Protein AF-A0A9E3FBV7-F1 (afdb_monomer)

Solvent-accessible surface area (backbone atoms only — not comparable to full-atom values): 10140 Å² total; per-residue (Å²): 137,85,76,91,60,60,73,61,53,54,54,53,52,50,52,56,49,49,50,50,53,50,51,52,50,50,50,54,46,48,53,50,48,57,70,64,45,67,97,54,61,66,66,61,56,52,63,65,32,52,78,52,102,59,64,91,73,49,65,62,57,55,48,52,51,50,50,51,51,51,55,44,62,76,70,43,58,81,71,62,53,73,46,47,27,58,53,52,48,62,46,52,79,72,47,55,72,66,29,40,54,47,47,52,55,49,37,55,50,34,54,73,45,101,38,74,68,50,22,50,38,24,40,46,30,34,27,76,69,61,43,67,83,44,50,68,58,51,48,64,71,63,49,79,63,94,62,75,70,87,48,73,65,49,50,51,52,52,51,53,48,50,50,22,44,48,60,54,69,51,75,74,91,81,126

Structure (mmCIF, N/CA/C/O backbone):
data_AF-A0A9E3FBV7-F1
#
_entry.id   AF-A0A9E3FBV7-F1
#
loop_
_atom_site.group_PDB
_atom_site.id
_atom_site.type_symbol
_atom_site.label_atom_id
_atom_site.label_alt_id
_atom_site.label_comp_id
_atom_site.label_asym_id
_atom_site.label_entity_id
_atom_site.label_seq_id
_atom_site.pdbx_PDB_ins_code
_atom_site.Cartn_x
_atom_site.Cartn_y
_atom_site.Cartn_z
_atom_site.occupancy
_atom_site.B_iso_or_equiv
_atom_site.auth_seq_id
_atom_site.auth_comp_id
_atom_site.auth_asym_id
_atom_site.auth_atom_id
_atom_site.pdbx_PDB_model_num
ATOM 1 N N . MET A 1 1 ? 8.426 35.329 -63.225 1.00 45.03 1 MET A N 1
ATOM 2 C CA . MET A 1 1 ? 8.769 33.925 -62.915 1.00 45.03 1 MET A CA 1
ATOM 3 C C . MET A 1 1 ? 8.038 33.539 -61.640 1.00 45.03 1 MET A C 1
ATOM 5 O O . MET A 1 1 ? 8.520 33.838 -60.558 1.00 45.03 1 MET A O 1
ATOM 9 N N . ASN A 1 2 ? 6.841 32.965 -61.770 1.00 47.66 2 ASN A N 1
ATOM 10 C CA . ASN A 1 2 ? 6.092 32.434 -60.630 1.00 47.66 2 ASN A CA 1
ATOM 11 C C . ASN A 1 2 ? 6.581 31.006 -60.379 1.00 47.66 2 ASN A C 1
ATOM 13 O O . ASN A 1 2 ? 6.651 30.223 -61.322 1.00 47.66 2 ASN A O 1
ATOM 17 N N . LEU A 1 3 ? 6.961 30.695 -59.139 1.00 47.75 3 LEU A N 1
ATOM 18 C CA . LEU A 1 3 ? 7.427 29.377 -58.704 1.00 47.75 3 LEU A CA 1
ATOM 19 C C . LEU A 1 3 ? 6.249 28.606 -58.073 1.00 47.75 3 LEU A C 1
ATOM 21 O O . LEU A 1 3 ? 6.007 28.759 -56.878 1.00 47.75 3 LEU A O 1
ATOM 25 N N . PRO A 1 4 ? 5.518 27.754 -58.821 1.00 52.44 4 PRO A N 1
ATOM 26 C CA . PRO A 1 4 ? 4.349 27.011 -58.324 1.00 52.44 4 PRO A CA 1
ATOM 27 C C . PRO A 1 4 ? 4.693 25.814 -57.407 1.00 52.44 4 PRO A C 1
ATOM 29 O O . PRO A 1 4 ? 3.868 24.926 -57.200 1.00 52.44 4 PRO A O 1
ATOM 32 N N . GLY A 1 5 ? 5.917 25.744 -56.873 1.00 51.97 5 GLY A N 1
ATOM 33 C CA . GLY A 1 5 ? 6.405 24.594 -56.101 1.00 51.97 5 GLY A CA 1
ATOM 34 C C . GLY A 1 5 ? 6.315 24.740 -54.579 1.00 51.97 5 GLY A C 1
ATOM 35 O O . GLY A 1 5 ? 6.252 23.729 -53.881 1.00 51.97 5 GLY A O 1
ATOM 36 N N . LEU A 1 6 ? 6.296 25.969 -54.049 1.00 50.22 6 LEU A N 1
ATOM 37 C CA . LEU A 1 6 ? 6.450 26.193 -52.605 1.00 50.22 6 LEU A CA 1
ATOM 38 C C . LEU A 1 6 ? 5.169 25.898 -51.802 1.00 50.22 6 LEU A C 1
ATOM 40 O O . LEU A 1 6 ? 5.246 25.399 -50.681 1.00 50.22 6 LEU A O 1
ATOM 44 N N . GLU A 1 7 ? 3.990 26.123 -52.388 1.00 51.41 7 GLU A N 1
ATOM 45 C CA . GLU A 1 7 ? 2.705 25.906 -51.702 1.00 51.41 7 GLU A CA 1
ATOM 46 C C . GLU A 1 7 ? 2.391 24.417 -51.482 1.00 51.41 7 GLU A C 1
ATOM 48 O O . GLU A 1 7 ? 1.787 24.039 -50.478 1.00 51.41 7 GLU A O 1
ATOM 53 N N . ARG A 1 8 ? 2.874 23.534 -52.369 1.00 52.59 8 ARG A N 1
ATOM 54 C CA . ARG A 1 8 ? 2.697 22.078 -52.227 1.00 52.59 8 ARG A CA 1
ATOM 55 C C . ARG A 1 8 ? 3.624 21.467 -51.173 1.00 52.59 8 ARG A C 1
ATOM 57 O O . ARG A 1 8 ? 3.236 20.508 -50.508 1.00 52.59 8 ARG A O 1
ATOM 64 N N . ALA A 1 9 ? 4.815 22.035 -50.980 1.00 53.41 9 ALA A N 1
ATOM 65 C CA . ALA A 1 9 ? 5.761 21.579 -49.962 1.00 53.41 9 ALA A CA 1
ATOM 66 C C . ALA A 1 9 ? 5.284 21.907 -48.532 1.00 53.41 9 ALA A C 1
ATOM 68 O O . ALA A 1 9 ? 5.428 21.080 -47.630 1.00 53.41 9 ALA A O 1
ATOM 69 N N . GLY A 1 10 ? 4.645 23.068 -48.334 1.00 51.09 10 GLY A N 1
ATOM 70 C CA . GLY A 1 10 ? 4.071 23.462 -47.040 1.00 51.09 10 GLY A CA 1
ATOM 71 C C . GLY A 1 10 ? 2.916 22.561 -46.584 1.00 51.09 10 GLY A C 1
ATOM 72 O O . GLY A 1 10 ? 2.861 22.166 -45.419 1.00 51.09 10 GLY A O 1
ATOM 73 N N . GLY A 1 11 ? 2.037 22.160 -47.511 1.00 55.69 11 GLY A N 1
ATOM 74 C CA . GLY A 1 11 ? 0.930 21.241 -47.217 1.00 55.69 11 GLY A CA 1
ATOM 75 C C . GLY A 1 11 ? 1.398 19.844 -46.793 1.00 55.69 11 GLY A C 1
ATOM 76 O O . GLY A 1 11 ? 0.879 19.281 -45.831 1.00 55.69 11 GLY A O 1
ATOM 77 N N . LEU A 1 12 ? 2.430 19.306 -47.451 1.00 58.50 12 LEU A N 1
ATOM 78 C CA . LEU A 1 12 ? 3.021 18.007 -47.104 1.00 58.50 12 LEU A CA 1
ATOM 79 C C . LEU A 1 12 ? 3.676 18.012 -45.714 1.00 58.50 12 LEU A C 1
ATOM 81 O O . LEU A 1 12 ? 3.515 17.055 -44.956 1.00 58.50 12 LEU A O 1
ATOM 85 N N . LEU A 1 13 ? 4.357 19.100 -45.344 1.00 57.88 13 LEU A N 1
ATOM 86 C CA . LEU A 1 13 ? 4.951 19.248 -44.012 1.00 57.88 13 LEU A CA 1
ATOM 87 C C . LEU A 1 13 ? 3.893 19.348 -42.904 1.00 57.88 13 LEU A C 1
ATOM 89 O O . LEU A 1 13 ? 4.052 18.724 -41.855 1.00 57.88 13 LEU A O 1
ATOM 93 N N . LEU A 1 14 ? 2.786 20.055 -43.147 1.00 56.50 14 LEU A N 1
ATOM 94 C CA . LEU A 1 14 ? 1.662 20.131 -42.206 1.00 56.50 14 LEU A CA 1
ATOM 95 C C . LEU A 1 14 ? 0.967 18.777 -42.013 1.00 56.50 14 LEU A C 1
ATOM 97 O O . LEU A 1 14 ? 0.627 18.422 -40.885 1.00 56.50 14 LEU A O 1
ATOM 101 N N . ILE A 1 15 ? 0.817 17.985 -43.078 1.00 64.19 15 ILE A N 1
ATOM 102 C CA . ILE A 1 15 ? 0.243 16.631 -43.003 1.00 64.19 15 ILE A CA 1
ATOM 103 C C . ILE A 1 15 ? 1.158 15.689 -42.204 1.00 64.19 15 ILE A C 1
ATOM 105 O O . ILE A 1 15 ? 0.676 14.928 -41.362 1.00 64.19 15 ILE A O 1
ATOM 109 N N . LEU A 1 16 ? 2.477 15.757 -42.409 1.00 64.75 16 LEU A N 1
ATOM 110 C CA . LEU A 1 16 ? 3.448 14.945 -41.663 1.00 64.75 16 LEU A CA 1
ATOM 111 C C . LEU A 1 16 ? 3.560 15.358 -40.187 1.00 64.75 16 LEU A C 1
ATOM 113 O O . LEU A 1 16 ? 3.753 14.506 -39.318 1.00 64.75 16 LEU A O 1
ATOM 117 N N . PHE A 1 17 ? 3.417 16.649 -39.882 1.00 64.06 17 PHE A N 1
ATOM 118 C CA . PHE A 1 17 ? 3.381 17.125 -38.501 1.00 64.06 17 PHE A CA 1
ATOM 119 C C . PHE A 1 17 ? 2.074 16.717 -37.807 1.00 64.06 17 PHE A C 1
ATOM 121 O O . PHE A 1 17 ? 2.106 16.153 -36.713 1.00 64.06 17 PHE A O 1
ATOM 128 N N . GLY A 1 18 ? 0.930 16.907 -38.473 1.00 61.59 18 GLY A N 1
ATOM 129 C CA . GLY A 1 18 ? -0.382 16.496 -37.972 1.00 61.59 18 GLY A CA 1
ATOM 130 C C . GLY A 1 18 ? -0.474 14.991 -37.712 1.00 61.59 18 GLY A C 1
ATOM 131 O O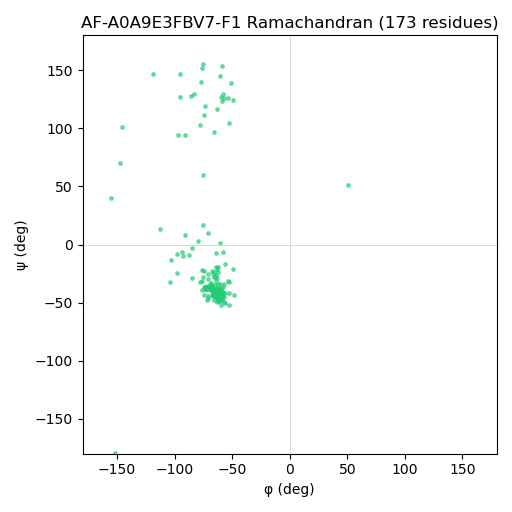 . GLY A 1 18 ? -0.994 14.581 -36.674 1.00 61.59 18 GLY A O 1
ATOM 132 N N . SER A 1 19 ? 0.103 14.157 -38.584 1.00 64.12 19 SER A N 1
ATOM 133 C CA . SER A 1 19 ? 0.128 12.702 -38.392 1.00 64.12 19 SER A CA 1
ATOM 134 C C . SER A 1 19 ? 1.004 12.277 -37.210 1.00 64.12 19 SER A C 1
ATOM 136 O O . SER A 1 19 ? 0.605 11.393 -36.452 1.00 64.12 19 SER A O 1
ATOM 138 N N . ARG A 1 20 ? 2.143 12.946 -36.973 1.00 66.06 20 ARG A N 1
ATOM 139 C CA . ARG A 1 20 ? 2.983 12.721 -35.783 1.00 66.06 20 ARG A CA 1
ATOM 140 C C . ARG A 1 20 ? 2.296 13.143 -34.488 1.00 66.06 20 ARG A C 1
ATOM 142 O O . ARG A 1 20 ? 2.340 12.394 -33.514 1.00 66.06 20 ARG A O 1
ATOM 149 N N . VAL A 1 21 ? 1.649 14.309 -34.470 1.00 66.62 21 VAL A N 1
ATOM 150 C CA . VAL A 1 21 ? 0.891 14.788 -33.303 1.00 66.62 21 VAL A CA 1
ATOM 151 C C . VAL A 1 21 ? -0.283 13.854 -33.011 1.00 66.62 21 VAL A C 1
ATOM 153 O O . VAL A 1 21 ? -0.484 13.472 -31.861 1.00 66.62 21 VAL A O 1
ATOM 156 N N . TRP A 1 22 ? -1.009 13.410 -34.038 1.00 63.62 22 TRP A N 1
ATOM 157 C CA . TRP A 1 22 ? -2.123 12.477 -33.883 1.00 63.62 22 TRP A CA 1
ATOM 158 C C . TRP A 1 22 ? -1.671 11.081 -33.444 1.00 63.62 22 TRP A C 1
ATOM 160 O O . TRP A 1 22 ? -2.307 10.485 -32.578 1.00 63.62 22 TRP A O 1
ATOM 170 N N . ALA A 1 23 ? -0.547 10.575 -33.960 1.00 61.72 23 ALA A N 1
ATOM 171 C CA . ALA A 1 23 ? 0.044 9.318 -33.505 1.00 61.72 23 ALA A CA 1
ATOM 172 C C . ALA A 1 23 ? 0.461 9.396 -32.029 1.00 61.72 23 ALA A C 1
ATOM 174 O O . ALA A 1 23 ? 0.095 8.510 -31.259 1.00 61.72 23 ALA A O 1
ATOM 175 N N . LYS A 1 24 ? 1.130 10.486 -31.620 1.00 64.12 24 LYS A N 1
ATOM 176 C CA . LYS A 1 24 ? 1.548 10.724 -30.228 1.00 64.12 24 LYS A CA 1
ATOM 177 C C . LYS A 1 24 ? 0.352 10.923 -29.290 1.00 64.12 24 LYS A C 1
ATOM 179 O O . LYS A 1 24 ? 0.357 10.442 -28.163 1.00 64.12 24 LYS A O 1
ATOM 184 N N . TRP A 1 25 ? -0.700 11.592 -29.759 1.00 69.19 25 TRP A N 1
ATOM 185 C CA . TRP A 1 25 ? -1.960 11.724 -29.030 1.00 69.19 25 TRP A CA 1
ATOM 186 C C . TRP A 1 25 ? -2.693 10.386 -28.911 1.00 69.19 25 TRP A C 1
ATOM 188 O O . TRP A 1 25 ? -3.277 10.098 -27.873 1.00 69.19 25 TRP A O 1
ATOM 198 N N . ARG A 1 26 ? -2.644 9.533 -29.940 1.00 61.47 26 ARG A N 1
ATOM 199 C CA . ARG A 1 26 ? -3.272 8.208 -29.926 1.00 61.47 26 ARG A CA 1
ATOM 200 C C . ARG A 1 26 ? -2.524 7.225 -29.026 1.00 61.47 26 ARG A C 1
ATOM 202 O O . ARG A 1 26 ? -3.193 6.448 -28.350 1.00 61.47 26 ARG A O 1
ATOM 209 N N . THR A 1 27 ? -1.191 7.256 -28.979 1.00 56.62 27 THR A N 1
ATOM 210 C CA . THR A 1 27 ? -0.413 6.493 -27.985 1.00 56.62 27 THR A CA 1
ATOM 211 C C . THR A 1 27 ? -0.684 7.009 -26.580 1.00 56.62 27 THR A C 1
ATOM 213 O O . THR A 1 27 ? -1.117 6.217 -25.757 1.00 56.62 27 THR A O 1
ATOM 216 N N . ALA A 1 28 ? -0.643 8.325 -26.345 1.00 56.50 28 ALA A N 1
ATOM 217 C CA . ALA A 1 28 ? -0.994 8.907 -25.045 1.00 56.50 28 ALA A CA 1
ATOM 218 C C . ALA A 1 28 ? -2.445 8.605 -24.625 1.00 56.50 28 ALA A C 1
ATOM 220 O O . ALA A 1 28 ? -2.744 8.430 -23.448 1.00 56.50 28 ALA A O 1
ATOM 221 N N . ARG A 1 29 ? -3.381 8.520 -25.580 1.00 51.25 29 ARG A N 1
ATOM 222 C CA . ARG A 1 29 ? -4.768 8.128 -25.313 1.00 51.25 29 ARG A CA 1
ATOM 223 C C . ARG A 1 29 ? -4.878 6.638 -25.019 1.00 51.25 29 ARG A C 1
ATOM 225 O O . ARG A 1 29 ? -5.652 6.290 -24.143 1.00 51.25 29 ARG A O 1
ATOM 232 N N . ARG A 1 30 ? -4.123 5.769 -25.697 1.00 52.97 30 ARG A N 1
ATOM 233 C CA . ARG A 1 30 ? -4.061 4.330 -25.390 1.00 52.97 30 ARG A CA 1
ATOM 234 C C . ARG A 1 30 ? -3.413 4.069 -24.036 1.00 52.97 30 ARG A C 1
ATOM 236 O O . ARG A 1 30 ? -3.980 3.301 -23.282 1.00 52.97 30 ARG A O 1
ATOM 243 N N . GLU A 1 31 ? -2.332 4.767 -23.706 1.00 51.41 31 GLU A N 1
ATOM 244 C CA . GLU A 1 31 ? -1.704 4.763 -22.379 1.00 51.41 31 GLU A CA 1
ATOM 245 C C . GLU A 1 31 ? -2.704 5.227 -21.318 1.00 51.41 31 GLU A C 1
ATOM 247 O O . GLU A 1 31 ? -2.930 4.527 -20.342 1.00 51.41 31 GLU A O 1
ATOM 252 N N . ARG A 1 32 ? -3.427 6.332 -21.553 1.00 49.12 32 ARG A N 1
ATOM 253 C CA . ARG A 1 32 ? -4.519 6.761 -20.662 1.00 49.12 32 ARG A CA 1
ATOM 254 C C . ARG A 1 32 ? -5.654 5.745 -20.574 1.00 49.12 32 ARG A C 1
ATOM 256 O O . ARG A 1 32 ? -6.199 5.575 -19.499 1.00 49.12 32 ARG A O 1
ATOM 263 N N . THR A 1 33 ? -6.012 5.080 -21.672 1.00 45.44 33 THR A N 1
ATOM 264 C CA . THR A 1 33 ? -7.112 4.101 -21.682 1.00 45.44 33 THR A CA 1
ATOM 265 C C . THR A 1 33 ? -6.707 2.806 -20.971 1.00 45.44 33 THR A C 1
ATOM 267 O O . THR A 1 33 ? -7.520 2.236 -20.251 1.00 45.44 33 THR A O 1
ATOM 270 N N . ALA A 1 34 ? -5.449 2.380 -21.114 1.00 46.84 34 ALA A N 1
ATOM 271 C CA . ALA A 1 34 ? -4.850 1.273 -20.372 1.00 46.84 34 ALA A CA 1
ATOM 272 C C . ALA A 1 34 ? -4.760 1.599 -18.873 1.00 46.84 34 ALA A C 1
ATOM 274 O O . ALA A 1 34 ? -5.188 0.799 -18.054 1.00 46.84 34 ALA A O 1
ATOM 275 N N . LEU A 1 35 ? -4.360 2.826 -18.517 1.00 42.22 35 LEU A N 1
ATOM 276 C CA . LEU A 1 35 ? -4.358 3.321 -17.134 1.00 42.22 35 LEU A CA 1
ATOM 277 C C . LEU A 1 35 ? -5.768 3.452 -16.524 1.00 42.22 35 LEU A C 1
ATOM 279 O O . LEU A 1 35 ? -5.912 3.365 -15.308 1.00 42.22 35 LEU A O 1
ATOM 283 N N . THR A 1 36 ? -6.808 3.675 -17.338 1.00 43.81 36 THR A N 1
ATOM 284 C CA . THR A 1 36 ? -8.211 3.746 -16.880 1.00 43.81 36 THR A CA 1
ATOM 285 C C . THR A 1 36 ? -8.961 2.425 -16.976 1.00 43.81 36 THR A C 1
ATOM 287 O O . THR A 1 36 ? -10.112 2.363 -16.552 1.00 43.81 36 THR A O 1
ATOM 290 N N . THR A 1 37 ? -8.364 1.387 -17.568 1.00 44.94 37 THR A N 1
ATOM 291 C CA . THR A 1 37 ? -8.957 0.054 -17.499 1.00 44.94 37 THR A CA 1
ATOM 292 C C . THR A 1 37 ? -8.692 -0.408 -16.075 1.00 44.94 37 THR A C 1
ATOM 294 O O . THR A 1 37 ? -7.522 -0.547 -15.715 1.00 44.94 37 THR A O 1
ATOM 297 N N . PRO A 1 38 ? -9.723 -0.547 -15.224 1.00 52.00 38 PRO A N 1
ATOM 298 C CA . PRO A 1 38 ? -9.483 -0.991 -13.866 1.00 52.00 38 PRO A CA 1
ATOM 299 C C . PRO A 1 38 ? -8.770 -2.340 -13.968 1.00 52.00 38 PRO A C 1
ATOM 301 O O . PRO A 1 38 ? -9.231 -3.243 -14.666 1.00 52.00 38 PRO A O 1
ATOM 304 N N . LEU A 1 39 ? -7.614 -2.462 -13.309 1.00 52.94 39 LEU A N 1
ATOM 305 C CA . LEU A 1 39 ? -6.861 -3.724 -13.271 1.00 52.94 39 LEU A CA 1
ATOM 306 C C . LEU A 1 39 ? -7.658 -4.818 -12.543 1.00 52.94 39 LEU A C 1
ATOM 308 O O . LEU A 1 39 ? -7.275 -5.987 -12.536 1.00 52.94 39 LEU A O 1
ATOM 312 N N . PHE A 1 40 ? -8.779 -4.422 -11.948 1.00 59.38 40 PHE A N 1
ATOM 313 C CA . PHE A 1 40 ? -9.694 -5.220 -11.172 1.00 59.38 40 PHE A CA 1
ATOM 314 C C . PHE A 1 40 ? -11.077 -5.230 -11.812 1.00 59.38 40 PHE A C 1
ATOM 316 O O . PHE A 1 40 ? -11.559 -4.215 -12.317 1.00 59.38 40 PHE A O 1
ATOM 323 N N . ASP A 1 41 ? -11.767 -6.351 -11.659 1.00 54.50 41 ASP A N 1
ATOM 324 C CA . ASP A 1 41 ? -13.217 -6.298 -11.568 1.00 54.50 41 ASP A CA 1
ATOM 325 C C . ASP A 1 41 ? -13.549 -5.732 -10.180 1.00 54.50 41 ASP A C 1
ATOM 327 O O . ASP A 1 41 ? -13.132 -6.305 -9.170 1.00 54.50 41 ASP A O 1
ATOM 331 N N . ALA A 1 42 ? -14.230 -4.585 -10.109 1.00 53.50 42 ALA A N 1
ATOM 332 C CA . ALA A 1 42 ? -14.598 -3.962 -8.833 1.00 53.50 42 ALA A CA 1
ATOM 333 C C . ALA A 1 42 ? -15.360 -4.949 -7.931 1.00 53.50 42 ALA A C 1
ATOM 335 O O . ALA A 1 42 ? -15.167 -4.954 -6.719 1.00 53.50 42 ALA A O 1
ATOM 336 N N . VAL A 1 43 ? -16.111 -5.866 -8.550 1.00 54.12 43 VAL A N 1
ATOM 337 C CA . VAL A 1 43 ? -16.847 -6.942 -7.884 1.00 54.12 43 VAL A CA 1
ATOM 338 C C . VAL A 1 43 ? -15.916 -7.890 -7.118 1.00 54.12 43 VAL A C 1
ATOM 340 O O . VAL A 1 43 ? -16.232 -8.278 -5.998 1.00 54.12 43 VAL A O 1
ATOM 343 N N . LEU A 1 44 ? -14.743 -8.230 -7.668 1.00 58.03 44 LEU A N 1
ATOM 344 C CA . LEU A 1 44 ? -13.776 -9.114 -7.003 1.00 58.03 44 LEU A CA 1
ATOM 345 C C . LEU A 1 44 ? -13.180 -8.458 -5.753 1.00 58.03 44 LEU A C 1
ATOM 347 O O . LEU A 1 44 ? -13.087 -9.097 -4.707 1.00 58.03 44 LEU A O 1
ATOM 351 N N . LEU A 1 45 ? -12.815 -7.176 -5.823 1.00 60.16 45 LEU A N 1
ATOM 352 C CA . LEU A 1 45 ? -12.295 -6.475 -4.647 1.00 60.16 45 LEU A CA 1
ATOM 353 C C . LEU A 1 45 ? -13.383 -6.226 -3.598 1.00 60.16 45 LEU A C 1
ATOM 355 O O . LEU A 1 45 ? -13.123 -6.390 -2.410 1.00 60.16 45 LEU A O 1
ATOM 359 N N . GLU A 1 46 ? -14.607 -5.903 -4.012 1.00 58.31 46 GLU A N 1
ATOM 360 C CA . GLU A 1 46 ? -15.737 -5.781 -3.088 1.00 58.31 46 GLU A CA 1
ATOM 361 C C . GLU A 1 46 ? -15.993 -7.086 -2.331 1.00 58.31 46 GLU A C 1
ATOM 363 O O . GLU A 1 46 ? -16.199 -7.040 -1.120 1.00 58.31 46 GLU A O 1
ATOM 368 N N . THR A 1 47 ? -15.909 -8.245 -3.002 1.00 62.72 47 THR A N 1
ATOM 369 C CA . THR A 1 47 ? -16.057 -9.552 -2.337 1.00 62.72 47 THR A CA 1
ATOM 370 C C . THR A 1 47 ? -14.955 -9.843 -1.324 1.00 62.72 47 THR A C 1
ATOM 372 O O . THR A 1 47 ? -15.233 -10.429 -0.278 1.00 62.72 47 THR A O 1
ATOM 375 N N . VAL A 1 48 ? -13.727 -9.396 -1.598 1.00 64.31 48 VAL A N 1
ATOM 376 C CA . VAL A 1 48 ? -12.588 -9.528 -0.680 1.00 64.31 48 VAL A CA 1
ATOM 377 C C . VAL A 1 48 ? -12.813 -8.667 0.569 1.00 64.31 48 VAL A C 1
ATOM 379 O O . VAL A 1 48 ? -12.540 -9.112 1.674 1.00 64.31 48 VAL A O 1
ATOM 382 N N . PHE A 1 49 ? -13.392 -7.470 0.438 1.00 63.59 49 PHE A N 1
ATOM 383 C CA . PHE A 1 49 ? -13.605 -6.563 1.575 1.00 63.59 49 PHE A CA 1
ATOM 384 C C . PHE A 1 49 ? -14.957 -6.713 2.291 1.00 63.59 49 PHE A C 1
ATOM 386 O O . PHE A 1 49 ? -15.264 -5.893 3.160 1.00 63.59 49 PHE A O 1
ATOM 393 N N . VAL A 1 50 ? -15.770 -7.731 1.975 1.00 66.06 50 VAL A N 1
ATOM 394 C CA . VAL A 1 50 ? -17.001 -8.018 2.735 1.00 66.06 50 VAL A CA 1
ATOM 395 C C . VAL A 1 50 ? -16.634 -8.278 4.200 1.00 66.06 50 VAL A C 1
ATOM 397 O O . VAL A 1 50 ? -15.848 -9.190 4.454 1.00 66.06 50 VAL A O 1
ATOM 400 N N . PRO A 1 51 ? -17.210 -7.535 5.167 1.00 58.12 51 PRO A N 1
ATOM 401 C CA . PRO A 1 51 ? -16.873 -7.710 6.569 1.00 58.12 51 PRO A CA 1
ATOM 402 C C . PRO A 1 51 ? -17.260 -9.112 7.041 1.00 58.12 51 PRO A C 1
ATOM 404 O O . PRO A 1 51 ? -18.448 -9.451 7.052 1.00 58.12 51 PRO A O 1
ATOM 407 N N . ARG A 1 52 ? -16.291 -9.933 7.444 1.00 66.31 52 ARG A N 1
ATOM 408 C CA . ARG A 1 52 ? -16.552 -11.242 8.050 1.00 66.31 52 ARG A CA 1
ATOM 409 C C . ARG A 1 52 ? -16.525 -11.105 9.577 1.00 66.31 52 ARG A C 1
ATOM 411 O O . ARG A 1 52 ? -15.739 -10.329 10.123 1.00 66.31 52 ARG A O 1
ATOM 418 N N . PRO A 1 53 ? -17.339 -11.883 10.318 1.00 57.91 53 PRO A N 1
ATOM 419 C CA . PRO A 1 53 ? -17.387 -11.827 11.785 1.00 57.91 53 PRO A CA 1
ATOM 420 C C . PRO A 1 53 ? -16.035 -12.065 12.488 1.00 57.91 53 PRO A C 1
ATOM 422 O O . PRO A 1 53 ? -15.906 -11.758 13.669 1.00 57.91 53 PRO A O 1
ATOM 425 N N . GLN A 1 54 ? -15.044 -12.622 11.778 1.00 57.84 54 GLN A N 1
ATOM 426 C CA . GLN A 1 54 ? -13.704 -12.959 12.273 1.00 57.84 54 GLN A CA 1
ATOM 427 C C . GLN A 1 54 ? -12.579 -12.099 11.657 1.00 57.84 54 GLN A C 1
ATOM 429 O O . GLN A 1 54 ? -11.404 -12.398 11.855 1.00 57.84 54 GLN A O 1
ATOM 434 N N . ASP A 1 55 ? -12.904 -10.989 10.981 1.00 54.91 55 ASP A N 1
ATOM 435 C CA . ASP A 1 55 ? -11.951 -10.096 10.286 1.00 54.91 55 ASP A CA 1
ATOM 436 C C . ASP A 1 55 ? -10.835 -9.492 11.157 1.00 54.91 55 ASP A C 1
ATOM 438 O O . ASP A 1 55 ? -9.926 -8.827 10.645 1.00 54.91 55 ASP A O 1
ATOM 442 N N . GLY A 1 56 ? -10.893 -9.705 12.473 1.00 52.28 56 GLY A N 1
ATOM 443 C CA . GLY A 1 56 ? -9.814 -9.376 13.393 1.00 52.28 56 GLY A CA 1
ATOM 444 C C . GLY A 1 56 ? -8.500 -10.053 13.017 1.00 52.28 56 GLY A C 1
ATOM 445 O O . GLY A 1 56 ? -7.474 -9.403 13.145 1.00 52.28 56 GLY A O 1
ATOM 446 N N . ASP A 1 57 ? -8.534 -11.271 12.457 1.00 52.78 57 ASP A N 1
ATOM 447 C CA . ASP A 1 57 ? -7.362 -12.121 12.187 1.00 52.78 57 ASP A CA 1
ATOM 448 C C . ASP A 1 57 ? -7.598 -13.122 11.045 1.00 52.78 57 ASP A C 1
ATOM 450 O O . ASP A 1 57 ? -7.172 -14.260 11.151 1.00 52.78 57 ASP A O 1
ATOM 454 N N . ASP A 1 58 ? -8.272 -12.742 9.951 1.00 62.62 58 ASP A N 1
ATOM 455 C CA . ASP A 1 58 ? -8.435 -13.656 8.804 1.00 62.62 58 ASP A CA 1
ATOM 456 C C . ASP A 1 58 ? -7.135 -13.709 7.951 1.00 62.62 58 ASP A C 1
ATOM 458 O O . ASP A 1 58 ? -6.849 -12.747 7.218 1.00 62.62 58 ASP A O 1
ATOM 462 N N . PRO A 1 59 ? -6.293 -14.766 8.055 1.00 61.28 59 PRO A N 1
ATOM 463 C CA . PRO A 1 59 ? -5.118 -14.938 7.202 1.00 61.28 59 PRO A CA 1
ATOM 464 C C . PRO A 1 59 ? -5.502 -15.214 5.745 1.00 61.28 59 PRO A C 1
ATOM 466 O O . PRO A 1 59 ? -4.697 -14.936 4.851 1.00 61.28 59 PRO A O 1
ATOM 469 N N . ASP A 1 60 ? -6.715 -15.714 5.496 1.00 67.06 60 ASP A N 1
ATOM 470 C CA . ASP A 1 60 ? -7.189 -16.073 4.165 1.00 67.06 60 ASP A CA 1
ATOM 471 C C . ASP A 1 60 ? -7.467 -14.807 3.356 1.00 67.06 60 ASP A C 1
ATOM 473 O O . ASP A 1 60 ? -7.088 -14.732 2.192 1.00 67.06 60 ASP A O 1
ATOM 477 N N . LEU A 1 61 ? -7.971 -13.747 3.997 1.00 67.31 61 LEU A N 1
ATOM 478 C CA . LEU A 1 61 ? -8.124 -12.430 3.373 1.00 67.31 61 LEU A CA 1
ATOM 479 C C . LEU A 1 61 ? -6.783 -11.867 2.870 1.00 67.31 61 LEU A C 1
ATOM 481 O O . LEU A 1 61 ? -6.674 -11.361 1.752 1.00 67.31 61 LEU A O 1
ATOM 485 N N . LEU A 1 62 ? -5.732 -11.961 3.690 1.00 65.62 62 LEU A N 1
ATOM 486 C CA . LEU A 1 62 ? -4.397 -11.519 3.284 1.00 65.62 62 LEU A CA 1
ATOM 487 C C . LEU A 1 62 ? -3.802 -12.404 2.195 1.00 65.62 62 LEU A C 1
ATOM 489 O O . LEU A 1 62 ? -3.106 -11.893 1.317 1.00 65.62 62 LEU A O 1
ATOM 493 N N . ALA A 1 63 ? -4.049 -13.713 2.252 1.00 69.62 63 ALA A N 1
ATOM 494 C CA . ALA A 1 63 ? -3.627 -14.638 1.215 1.00 69.62 63 ALA A CA 1
ATOM 495 C C . ALA A 1 63 ? -4.321 -14.319 -0.118 1.00 69.62 63 ALA A C 1
ATOM 497 O O . ALA A 1 63 ? -3.627 -14.175 -1.122 1.00 69.62 63 ALA A O 1
ATOM 498 N N . GLU A 1 64 ? -5.637 -14.094 -0.114 1.00 69.75 64 GLU A N 1
ATOM 499 C CA . GLU A 1 64 ? -6.433 -13.695 -1.279 1.00 69.75 64 GLU A CA 1
ATOM 500 C C . GLU A 1 64 ? -5.952 -12.361 -1.860 1.00 69.75 64 GLU A C 1
ATOM 502 O O . GLU A 1 64 ? -5.738 -12.253 -3.069 1.00 69.75 64 GLU A O 1
ATOM 507 N N . MET A 1 65 ? -5.696 -11.355 -1.019 1.00 69.62 65 MET A N 1
ATOM 508 C CA . MET A 1 65 ? -5.155 -10.070 -1.470 1.00 69.62 65 MET A CA 1
ATOM 509 C C . MET A 1 65 ? -3.748 -10.209 -2.041 1.00 69.62 65 MET A C 1
ATOM 511 O O . MET A 1 65 ? -3.457 -9.677 -3.112 1.00 69.62 65 MET A O 1
ATOM 515 N N . ARG A 1 66 ? -2.868 -10.953 -1.365 1.00 67.38 66 ARG A N 1
ATOM 516 C CA . ARG A 1 66 ? -1.502 -11.204 -1.832 1.00 67.38 66 ARG A CA 1
ATOM 517 C C . ARG A 1 66 ? -1.503 -11.955 -3.153 1.00 67.38 66 ARG A C 1
ATOM 519 O O . ARG A 1 66 ? -0.731 -11.601 -4.037 1.00 67.38 66 ARG A O 1
ATOM 526 N N . ASP A 1 67 ? -2.335 -12.977 -3.300 1.00 70.44 67 ASP A N 1
ATOM 527 C CA . ASP A 1 67 ? -2.401 -13.774 -4.519 1.00 70.44 67 ASP A CA 1
ATOM 528 C C . ASP A 1 67 ? -3.052 -12.990 -5.659 1.00 70.44 67 ASP A C 1
ATOM 530 O O . ASP A 1 67 ? -2.555 -13.047 -6.784 1.00 70.44 67 ASP A O 1
ATOM 534 N N . THR A 1 68 ? -4.052 -12.156 -5.362 1.00 66.56 68 THR A N 1
ATOM 535 C CA . THR A 1 68 ? -4.619 -11.191 -6.314 1.00 66.56 68 THR A CA 1
ATOM 536 C C . THR A 1 68 ? -3.549 -10.214 -6.783 1.00 66.56 68 THR A C 1
ATOM 538 O O . THR A 1 68 ? -3.304 -10.090 -7.981 1.00 66.56 68 THR A O 1
ATOM 541 N N . PHE A 1 69 ? -2.824 -9.572 -5.869 1.00 69.25 69 PHE A N 1
ATOM 542 C CA . PHE A 1 69 ? -1.772 -8.635 -6.244 1.00 69.25 69 PHE A CA 1
ATOM 543 C C . PHE A 1 69 ? -0.591 -9.315 -6.941 1.00 69.25 69 PHE A C 1
ATOM 545 O O . PHE A 1 69 ? -0.076 -8.783 -7.918 1.00 69.25 69 PHE A O 1
ATOM 552 N N . ARG A 1 70 ? -0.191 -10.521 -6.530 1.00 66.56 70 ARG A N 1
ATOM 553 C CA . ARG A 1 70 ? 0.857 -11.304 -7.203 1.00 66.56 70 ARG A CA 1
ATOM 554 C C . ARG A 1 70 ? 0.437 -11.707 -8.615 1.00 66.56 70 ARG A C 1
ATOM 556 O O . ARG A 1 70 ? 1.259 -11.663 -9.530 1.00 66.56 70 ARG A O 1
ATOM 563 N N . HIS A 1 71 ? -0.819 -12.100 -8.808 1.00 65.06 71 HIS A N 1
ATOM 564 C CA . HIS A 1 71 ? -1.380 -12.387 -10.128 1.00 65.06 71 HIS A CA 1
ATOM 565 C C . HIS A 1 71 ? -1.372 -11.141 -11.016 1.00 65.06 71 HIS A C 1
ATOM 567 O O . HIS A 1 71 ? -0.996 -11.221 -12.185 1.00 65.06 71 HIS A O 1
ATOM 573 N N . LEU A 1 72 ? -1.689 -9.979 -10.444 1.00 59.97 72 LEU A N 1
ATOM 574 C CA . LEU A 1 72 ? -1.615 -8.695 -11.136 1.00 59.97 72 LEU A CA 1
ATOM 575 C C . LEU A 1 72 ? -0.173 -8.293 -11.456 1.00 59.97 72 LEU A C 1
ATOM 577 O O . LEU A 1 72 ? 0.080 -7.880 -12.578 1.00 59.97 72 LEU A O 1
ATOM 581 N N . ASN A 1 73 ? 0.791 -8.520 -10.559 1.00 61.19 73 ASN A N 1
ATOM 582 C CA . ASN A 1 73 ? 2.218 -8.298 -10.824 1.00 61.19 73 ASN A CA 1
ATOM 583 C C . ASN A 1 73 ? 2.723 -9.119 -12.022 1.00 61.19 73 ASN A C 1
ATOM 585 O O . ASN A 1 73 ? 3.552 -8.667 -12.801 1.00 61.19 73 ASN A O 1
ATOM 589 N N . ARG A 1 74 ? 2.214 -10.347 -12.185 1.00 63.25 74 ARG A N 1
ATOM 590 C CA . ARG A 1 74 ? 2.583 -11.224 -13.308 1.00 63.25 74 ARG A CA 1
ATOM 591 C C . ARG A 1 74 ? 1.957 -10.803 -14.639 1.00 63.25 74 ARG A C 1
ATOM 593 O O . ARG A 1 74 ? 2.461 -11.215 -15.680 1.00 63.25 74 ARG A O 1
ATOM 600 N N . ARG A 1 75 ? 0.845 -10.061 -14.614 1.00 56.28 75 ARG A N 1
ATOM 601 C CA . ARG A 1 75 ? 0.078 -9.665 -15.809 1.00 56.28 75 ARG A CA 1
ATOM 602 C C . ARG A 1 75 ? 0.284 -8.213 -16.228 1.00 56.28 75 ARG A C 1
ATOM 604 O O . ARG A 1 75 ? 0.217 -7.935 -17.420 1.00 56.28 75 ARG A O 1
ATOM 611 N N . ALA A 1 76 ? 0.510 -7.319 -15.275 1.00 51.19 76 ALA A N 1
ATOM 612 C CA . ALA A 1 76 ? 0.721 -5.903 -15.508 1.00 51.19 76 ALA A CA 1
ATOM 613 C C . ALA A 1 76 ? 2.185 -5.646 -15.881 1.00 51.19 76 ALA A C 1
ATOM 615 O O . ALA A 1 76 ? 3.111 -6.064 -15.183 1.00 51.19 76 ALA A O 1
ATOM 616 N N . TYR A 1 77 ? 2.402 -4.919 -16.974 1.00 55.25 77 TYR A N 1
ATOM 617 C CA . TYR A 1 77 ? 3.697 -4.299 -17.234 1.00 55.25 77 TYR A CA 1
ATOM 618 C C . TYR A 1 77 ? 3.999 -3.316 -16.092 1.00 55.25 77 TYR A C 1
ATOM 620 O O . TYR A 1 77 ? 3.087 -2.673 -15.575 1.00 55.25 77 TYR A O 1
ATOM 628 N N . ALA A 1 78 ? 5.270 -3.185 -15.699 1.00 56.12 78 ALA A N 1
ATOM 629 C CA . ALA A 1 78 ? 5.710 -2.413 -14.529 1.00 56.12 78 ALA A CA 1
ATOM 630 C C . ALA A 1 78 ? 5.134 -0.979 -14.424 1.00 56.12 78 ALA A C 1
ATOM 632 O O . ALA A 1 78 ? 5.118 -0.420 -13.333 1.00 56.12 78 ALA A O 1
ATOM 633 N N . GLU A 1 79 ? 4.659 -0.3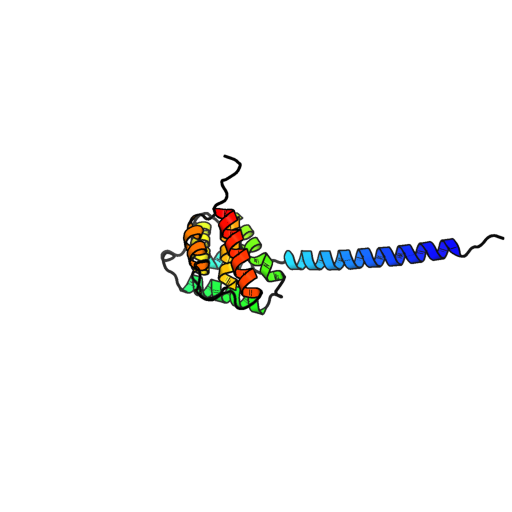88 -15.525 1.00 52.69 79 GLU A N 1
ATOM 634 C CA . GLU A 1 79 ? 4.008 0.927 -15.574 1.00 52.69 79 GLU A CA 1
ATOM 635 C C . GLU A 1 79 ? 2.574 0.944 -15.021 1.00 52.69 79 GLU A C 1
ATOM 637 O O . GLU A 1 79 ? 2.239 1.834 -14.241 1.00 52.69 79 GLU A O 1
ATOM 642 N N . GLU A 1 80 ? 1.740 -0.046 -15.353 1.00 54.22 80 GLU A N 1
ATOM 643 C CA . GLU A 1 80 ? 0.351 -0.144 -14.862 1.00 54.22 80 GLU A CA 1
ATOM 644 C C . GLU A 1 80 ? 0.312 -0.396 -13.350 1.00 54.22 80 GLU A C 1
ATOM 646 O O . GLU A 1 80 ? -0.621 -0.002 -12.648 1.00 54.22 80 GLU A O 1
ATOM 651 N N . PHE A 1 81 ? 1.387 -0.985 -12.830 1.00 62.38 81 PHE A N 1
ATOM 652 C CA . PHE A 1 81 ? 1.516 -1.293 -11.425 1.00 62.38 81 PHE A CA 1
ATOM 653 C C . PHE A 1 81 ? 1.651 -0.060 -10.520 1.00 62.38 81 PHE A C 1
ATOM 655 O O . PHE A 1 81 ? 1.124 -0.033 -9.405 1.00 62.38 81 PHE A O 1
ATOM 662 N N . TRP A 1 82 ? 2.295 1.005 -11.005 1.00 63.72 82 TRP A N 1
ATOM 663 C CA . TRP A 1 82 ? 2.424 2.241 -10.233 1.00 63.72 82 TRP A CA 1
ATOM 664 C C . TRP A 1 82 ? 1.073 2.905 -9.957 1.00 63.72 82 TRP A C 1
ATOM 666 O O . TRP A 1 82 ? 0.976 3.665 -9.000 1.00 63.72 82 TRP A O 1
ATOM 676 N N . GLY A 1 83 ? 0.024 2.581 -10.720 1.00 75.62 83 GLY A N 1
ATOM 677 C CA . GLY A 1 83 ? -1.342 3.049 -10.486 1.00 75.62 83 GLY A CA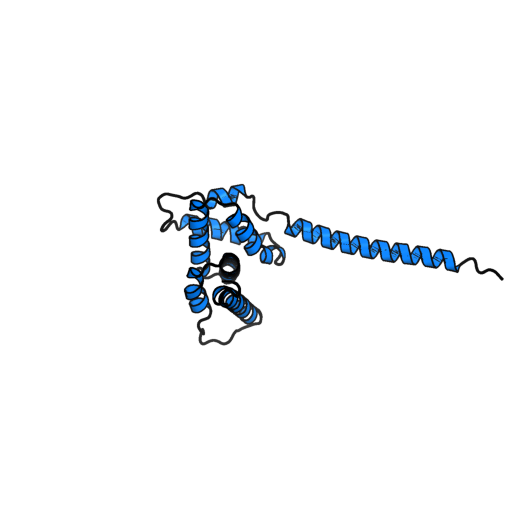 1
ATOM 678 C C . GLY A 1 83 ? -2.149 2.215 -9.486 1.00 75.62 83 GLY A C 1
ATOM 679 O O . GLY A 1 83 ? -3.284 2.586 -9.190 1.00 75.62 83 GLY A O 1
ATOM 680 N N . LEU A 1 84 ? -1.611 1.106 -8.952 1.00 80.31 84 LEU A N 1
ATOM 681 C CA . LEU A 1 84 ? -2.383 0.208 -8.085 1.00 80.31 84 LEU A CA 1
ATOM 682 C C . LEU A 1 84 ? -2.867 0.915 -6.814 1.00 80.31 84 LEU A C 1
ATOM 684 O O . LEU A 1 84 ? -4.033 0.798 -6.448 1.00 80.31 84 LEU A O 1
ATOM 688 N N . HIS A 1 85 ? -1.992 1.694 -6.175 1.00 86.06 85 HIS A N 1
ATOM 689 C CA . HIS A 1 85 ? -2.355 2.482 -4.996 1.00 86.06 85 HIS A CA 1
ATOM 690 C C . HIS A 1 85 ? -3.489 3.476 -5.308 1.00 86.06 85 HIS A C 1
ATOM 692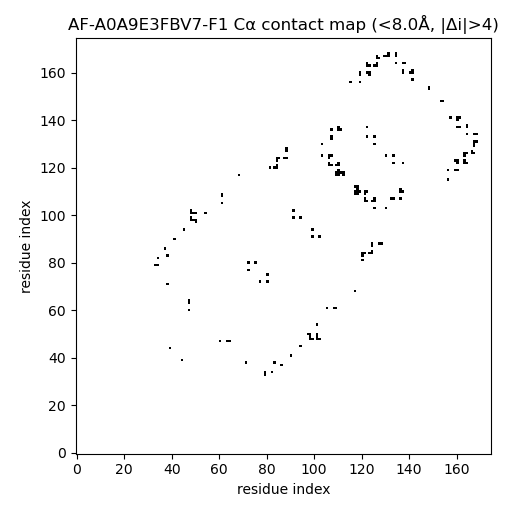 O O . HIS A 1 85 ? -4.440 3.567 -4.542 1.00 86.06 85 HIS A O 1
ATOM 698 N N . THR A 1 86 ? -3.463 4.134 -6.473 1.00 86.25 86 THR A N 1
ATOM 699 C CA . THR A 1 86 ? -4.520 5.056 -6.915 1.00 86.25 86 THR A CA 1
ATOM 700 C C . THR A 1 86 ? -5.857 4.339 -7.099 1.00 86.25 86 THR A C 1
ATOM 702 O O . THR A 1 86 ? -6.902 4.866 -6.729 1.00 86.25 86 THR A O 1
ATOM 705 N N . GLN A 1 87 ? -5.844 3.119 -7.641 1.00 83.25 87 GLN A N 1
ATOM 706 C CA . GLN A 1 87 ? -7.056 2.311 -7.778 1.00 83.25 87 GLN A CA 1
ATOM 707 C C . GLN A 1 87 ? -7.589 1.841 -6.418 1.00 83.25 87 GLN A C 1
ATOM 709 O O . GLN A 1 87 ? -8.801 1.823 -6.223 1.00 83.25 87 GLN A O 1
ATOM 714 N N . LEU A 1 88 ? -6.707 1.514 -5.467 1.00 85.56 88 LEU A N 1
ATOM 715 C CA . LEU A 1 88 ? -7.095 1.205 -4.088 1.00 85.56 88 LEU A CA 1
ATOM 716 C C . LEU A 1 88 ? -7.729 2.424 -3.402 1.00 85.56 88 LEU A C 1
ATOM 718 O O . LEU A 1 88 ? -8.769 2.282 -2.772 1.00 85.56 88 LEU A O 1
ATOM 722 N N . VAL A 1 89 ? -7.171 3.622 -3.578 1.00 88.62 89 VAL A N 1
ATOM 723 C CA . VAL A 1 89 ? -7.762 4.871 -3.066 1.00 88.62 89 VAL A CA 1
ATOM 724 C C . VAL A 1 89 ? -9.140 5.118 -3.688 1.00 88.62 89 VAL A C 1
ATOM 726 O O . VAL A 1 89 ? -10.116 5.314 -2.971 1.00 88.62 89 VAL A O 1
ATOM 729 N N . ALA A 1 90 ? -9.256 5.013 -5.014 1.00 85.75 90 ALA A N 1
ATOM 730 C CA . ALA A 1 90 ? -10.525 5.202 -5.717 1.00 85.75 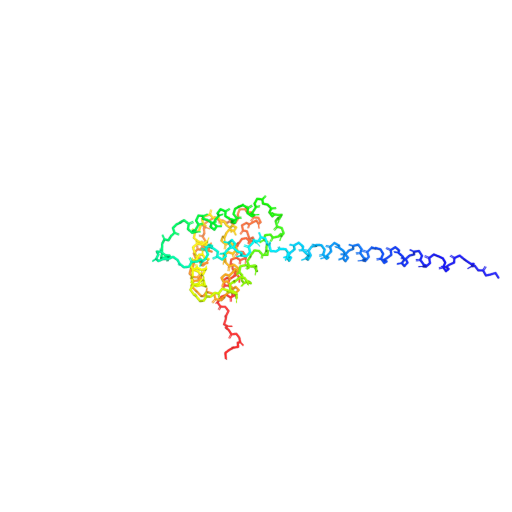90 ALA A CA 1
ATOM 731 C C . ALA A 1 90 ? -11.583 4.142 -5.362 1.00 85.75 90 ALA A C 1
ATOM 733 O O . ALA A 1 90 ? -12.781 4.402 -5.480 1.00 85.75 90 ALA A O 1
ATOM 734 N N . LEU A 1 91 ? -11.162 2.934 -4.973 1.00 82.69 91 LEU A N 1
ATOM 735 C CA . LEU A 1 91 ? -12.055 1.923 -4.417 1.00 82.69 91 LEU A CA 1
ATOM 736 C C . LEU A 1 91 ? -12.488 2.312 -3.005 1.00 82.69 91 LEU A C 1
ATOM 738 O O . LEU A 1 91 ? -13.680 2.286 -2.725 1.00 82.69 91 LEU A O 1
ATOM 742 N N . TYR A 1 92 ? -11.545 2.700 -2.145 1.00 86.06 92 TYR A N 1
ATOM 743 C CA . TYR A 1 92 ? -11.812 3.093 -0.764 1.00 86.06 92 TYR A CA 1
ATOM 744 C C . TYR A 1 92 ? -12.896 4.175 -0.671 1.00 86.06 92 TYR A C 1
ATOM 746 O O . TYR A 1 92 ? -13.803 4.067 0.144 1.00 86.06 92 TYR A O 1
ATOM 754 N N . GLU A 1 93 ? -12.867 5.166 -1.565 1.00 87.25 93 GLU A N 1
ATOM 755 C CA . GLU A 1 93 ? -13.878 6.233 -1.649 1.00 87.25 93 GLU A CA 1
ATOM 756 C C . GLU A 1 93 ? -15.302 5.740 -1.972 1.00 87.25 93 GLU A C 1
ATOM 758 O O . GLU A 1 93 ? -16.272 6.464 -1.751 1.00 87.25 93 GLU A O 1
ATOM 763 N N . LYS A 1 94 ? -15.443 4.526 -2.515 1.00 85.69 94 LYS A N 1
ATOM 764 C CA . LYS A 1 94 ? -16.725 3.921 -2.911 1.00 85.69 94 LYS A CA 1
ATOM 765 C C . LYS A 1 94 ? -17.229 2.873 -1.921 1.00 85.69 94 LYS A C 1
ATOM 767 O O . LYS A 1 94 ? -18.378 2.449 -2.035 1.00 85.69 94 LYS A O 1
ATOM 772 N N . LEU A 1 95 ? -16.380 2.429 -0.997 1.00 79.88 95 LEU A N 1
ATOM 773 C CA . LEU A 1 95 ? -16.705 1.392 -0.026 1.00 79.88 95 LEU A CA 1
ATOM 774 C C . LEU A 1 95 ? -17.590 1.938 1.104 1.00 79.88 95 LEU A C 1
ATOM 776 O O . LEU A 1 95 ? -17.533 3.112 1.470 1.00 79.88 95 LEU A O 1
ATOM 780 N N . ALA A 1 96 ? -18.406 1.062 1.690 1.00 83.12 96 ALA A N 1
ATOM 781 C CA . ALA A 1 96 ? -19.133 1.370 2.917 1.00 83.12 96 ALA A CA 1
ATOM 782 C C . ALA A 1 96 ? -18.191 1.331 4.135 1.00 83.12 96 ALA A C 1
ATOM 784 O O . ALA A 1 96 ? -17.210 0.590 4.143 1.00 83.12 96 ALA A O 1
ATOM 785 N N . GLU A 1 97 ? -18.530 2.049 5.211 1.00 81.88 97 GLU A N 1
ATOM 786 C CA . GLU A 1 97 ? -17.681 2.177 6.413 1.00 81.88 97 GLU A CA 1
ATOM 787 C C . GLU A 1 97 ? -17.122 0.842 6.965 1.00 81.88 97 GLU A C 1
ATOM 789 O O . GLU A 1 97 ? -15.923 0.765 7.252 1.00 81.88 97 GLU A O 1
ATOM 794 N N . PRO A 1 98 ? -17.905 -0.255 7.055 1.00 78.44 98 PRO A N 1
ATOM 795 C CA . PRO A 1 98 ? -17.371 -1.545 7.498 1.00 78.44 98 PRO A CA 1
ATOM 796 C C . PRO A 1 98 ? -16.274 -2.103 6.575 1.00 78.44 98 PRO A C 1
ATOM 798 O O . PRO A 1 98 ? -15.296 -2.677 7.049 1.00 78.44 98 PRO A O 1
ATOM 801 N N . GLN A 1 99 ? -16.420 -1.907 5.264 1.00 78.44 99 GLN A N 1
ATOM 802 C CA . GLN A 1 99 ? -15.462 -2.352 4.250 1.00 78.44 99 GLN A CA 1
ATOM 803 C C . GLN A 1 99 ? -14.214 -1.461 4.250 1.00 78.44 99 GLN A C 1
ATOM 805 O O . GLN A 1 99 ? -13.101 -1.969 4.128 1.00 78.44 99 GLN A O 1
ATOM 810 N N . CYS A 1 100 ? -14.373 -0.151 4.475 1.00 83.88 100 CYS A N 1
ATOM 811 C CA . CYS A 1 100 ? -13.260 0.777 4.681 1.00 83.88 100 CYS A CA 1
ATOM 812 C C . CYS A 1 100 ? -12.380 0.328 5.851 1.00 83.88 100 CYS A C 1
ATOM 814 O O . CYS A 1 100 ? -11.157 0.268 5.722 1.00 83.88 100 CYS A O 1
ATOM 816 N N . ALA A 1 101 ? -12.984 -0.063 6.977 1.00 84.75 101 ALA A N 1
ATOM 817 C CA . ALA A 1 101 ? -12.245 -0.589 8.121 1.00 84.75 101 ALA A CA 1
ATOM 818 C C . ALA A 1 101 ? -11.475 -1.880 7.778 1.00 84.75 101 ALA A C 1
ATOM 820 O O . ALA A 1 101 ? -10.307 -2.013 8.155 1.00 84.75 101 ALA A O 1
ATOM 821 N N . THR A 1 102 ? -12.085 -2.809 7.034 1.00 81.12 102 THR A N 1
ATOM 822 C CA . THR A 1 102 ? -11.408 -4.030 6.559 1.00 81.12 102 THR A CA 1
ATOM 823 C C . THR A 1 102 ? -10.245 -3.699 5.621 1.00 81.12 102 THR A C 1
ATOM 825 O O . THR A 1 102 ? -9.138 -4.209 5.807 1.00 81.12 102 THR A O 1
ATOM 828 N N . MET A 1 103 ? -10.438 -2.772 4.684 1.00 85.06 103 MET A N 1
ATOM 829 C CA . MET A 1 103 ? -9.395 -2.323 3.765 1.00 85.06 103 MET A CA 1
ATOM 830 C C . MET A 1 103 ? -8.232 -1.629 4.488 1.00 85.06 103 MET A C 1
ATOM 832 O O . MET A 1 103 ? -7.076 -1.936 4.201 1.00 85.06 103 MET A O 1
ATOM 836 N N . ARG A 1 104 ? -8.499 -0.765 5.480 1.00 90.56 104 ARG A N 1
ATOM 837 C CA . ARG A 1 104 ? -7.451 -0.147 6.318 1.00 90.56 104 ARG A CA 1
ATOM 838 C C . ARG A 1 104 ? -6.596 -1.208 7.003 1.00 90.56 104 ARG A C 1
ATOM 840 O O . ARG A 1 104 ? -5.371 -1.159 6.922 1.00 90.56 104 ARG A O 1
ATOM 847 N N . ARG A 1 105 ? -7.229 -2.192 7.655 1.00 86.19 105 ARG A N 1
ATOM 848 C CA . ARG A 1 105 ? -6.511 -3.295 8.318 1.00 86.19 105 ARG A CA 1
ATOM 849 C C . ARG A 1 105 ? -5.648 -4.072 7.327 1.00 86.19 105 ARG A C 1
ATOM 851 O O . ARG A 1 105 ? -4.495 -4.377 7.628 1.00 86.19 105 ARG A O 1
ATOM 858 N N . ALA A 1 106 ? -6.186 -4.362 6.147 1.00 85.56 106 ALA A N 1
ATOM 859 C CA . ALA A 1 106 ? -5.451 -5.051 5.101 1.00 85.56 106 ALA A CA 1
ATOM 860 C C . ALA A 1 106 ? -4.225 -4.262 4.619 1.00 85.56 106 ALA A C 1
ATOM 862 O O . ALA A 1 106 ? -3.137 -4.828 4.542 1.00 85.56 106 ALA A O 1
ATOM 863 N N . LEU A 1 107 ? -4.362 -2.958 4.360 1.00 90.62 107 LEU A N 1
ATOM 864 C CA . LEU A 1 107 ? -3.242 -2.100 3.959 1.00 90.62 107 LEU A CA 1
ATOM 865 C C . LEU A 1 107 ? -2.131 -2.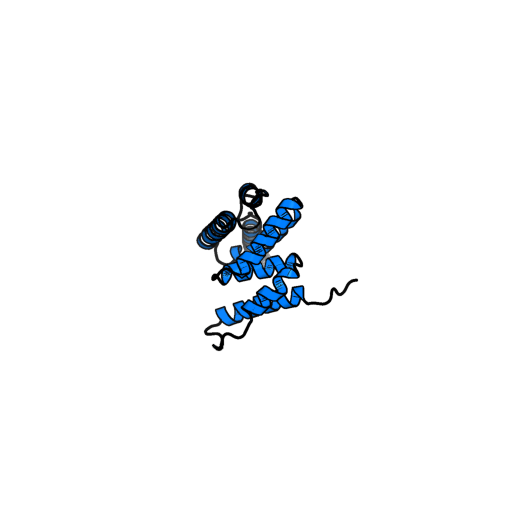080 5.019 1.00 90.62 107 LEU A C 1
ATOM 867 O O . LEU A 1 107 ? -0.962 -2.254 4.686 1.00 90.62 107 LEU A O 1
ATOM 871 N N . LEU A 1 108 ? -2.483 -1.958 6.302 1.00 91.69 108 LEU A N 1
ATOM 872 C CA . LEU A 1 108 ? -1.502 -2.015 7.392 1.00 91.69 108 LEU A CA 1
ATOM 873 C C . LEU A 1 108 ? -0.775 -3.365 7.444 1.00 91.69 108 LEU A C 1
ATOM 875 O O . LEU A 1 108 ? 0.433 -3.415 7.652 1.00 91.69 108 LEU A O 1
ATOM 879 N N . ARG A 1 109 ? -1.486 -4.468 7.207 1.00 87.25 109 ARG A N 1
ATOM 880 C CA . ARG A 1 109 ? -0.894 -5.811 7.159 1.00 87.25 109 ARG A CA 1
ATOM 881 C C . ARG A 1 10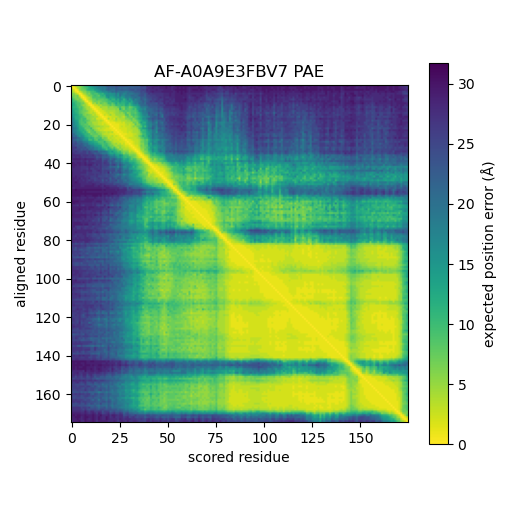9 ? 0.037 -6.010 5.968 1.00 87.25 109 ARG A C 1
ATOM 883 O O . ARG A 1 109 ? 1.051 -6.682 6.115 1.00 87.25 109 ARG A O 1
ATOM 890 N N . LEU A 1 110 ? -0.255 -5.415 4.814 1.00 88.12 110 LEU A N 1
ATOM 891 C CA . LEU A 1 110 ? 0.630 -5.480 3.646 1.00 88.12 110 LEU A CA 1
ATOM 892 C C . LEU A 1 110 ? 1.991 -4.821 3.901 1.00 88.12 110 LEU A C 1
ATOM 894 O O . LEU A 1 110 ? 2.986 -5.279 3.346 1.00 88.12 110 LEU A O 1
ATOM 898 N N . LEU A 1 111 ? 2.062 -3.815 4.782 1.00 90.25 111 LEU A N 1
ATOM 899 C CA . LEU A 1 111 ? 3.339 -3.239 5.225 1.00 90.25 111 LEU A CA 1
ATOM 900 C C . LEU A 1 111 ? 4.204 -4.247 6.003 1.00 90.25 111 LEU A C 1
ATOM 902 O O . LEU A 1 111 ? 5.427 -4.143 5.994 1.00 90.25 111 LEU A O 1
ATOM 906 N N . LEU A 1 112 ? 3.588 -5.241 6.646 1.00 87.94 112 LEU A N 1
ATOM 907 C CA . LEU A 1 112 ? 4.280 -6.265 7.436 1.00 87.94 112 LEU A CA 1
ATOM 908 C C . LEU A 1 112 ? 4.741 -7.471 6.603 1.00 87.94 112 LEU A C 1
ATOM 910 O O . LEU A 1 112 ? 5.455 -8.336 7.109 1.00 87.94 112 LEU A O 1
ATOM 914 N N . VAL A 1 113 ? 4.326 -7.570 5.339 1.00 85.19 113 VAL A N 1
ATOM 915 C CA . VAL A 1 113 ? 4.706 -8.685 4.462 1.00 85.19 113 VAL A CA 1
ATOM 916 C C . VAL A 1 113 ? 6.137 -8.489 3.972 1.00 85.19 113 VAL A C 1
ATOM 918 O O . VAL A 1 113 ? 6.504 -7.389 3.581 1.00 85.19 113 VAL A O 1
ATOM 921 N N . ASN A 1 114 ? 6.931 -9.564 3.908 1.00 83.19 114 ASN A N 1
ATOM 922 C CA . ASN A 1 114 ? 8.272 -9.548 3.310 1.00 83.19 114 ASN A CA 1
ATOM 923 C C . ASN A 1 114 ? 8.213 -9.511 1.769 1.00 83.19 114 ASN A C 1
ATOM 925 O O . ASN A 1 114 ? 8.643 -10.435 1.078 1.00 83.19 114 ASN A O 1
ATOM 929 N N . ASP A 1 115 ? 7.592 -8.466 1.237 1.00 85.00 115 ASP A N 1
ATOM 930 C CA . ASP A 1 115 ? 7.486 -8.180 -0.184 1.00 85.00 115 ASP A CA 1
ATOM 931 C C . ASP A 1 115 ? 7.527 -6.659 -0.361 1.00 85.00 115 ASP A C 1
ATOM 933 O O . ASP A 1 115 ? 6.535 -5.956 -0.153 1.00 85.00 115 ASP A O 1
ATOM 937 N N . ARG A 1 116 ? 8.704 -6.155 -0.748 1.00 85.94 116 ARG A N 1
ATOM 938 C CA . ARG A 1 116 ? 8.988 -4.718 -0.905 1.00 85.94 116 ARG A CA 1
ATOM 939 C C . ARG A 1 116 ? 7.987 -4.009 -1.801 1.00 85.94 116 ARG A C 1
ATOM 941 O O . ARG A 1 116 ? 7.676 -2.839 -1.615 1.00 85.94 116 ARG A O 1
ATOM 948 N N . TRP A 1 117 ? 7.468 -4.711 -2.790 1.00 84.56 117 TRP A N 1
ATOM 949 C CA . TRP A 1 117 ? 6.546 -4.137 -3.749 1.00 84.56 117 TRP A CA 1
ATOM 950 C C . TRP A 1 117 ? 5.146 -3.977 -3.146 1.00 84.56 117 TRP A C 1
ATOM 952 O O . TRP A 1 117 ? 4.516 -2.933 -3.330 1.00 84.56 117 TRP A O 1
ATOM 962 N N . LEU A 1 118 ? 4.690 -4.952 -2.349 1.00 85.81 118 LEU A N 1
ATOM 963 C CA . LEU A 1 118 ? 3.426 -4.844 -1.610 1.00 85.81 118 LEU A CA 1
ATOM 964 C C . LEU A 1 118 ? 3.515 -3.757 -0.545 1.00 85.81 118 LEU A C 1
ATOM 966 O O . LEU A 1 118 ? 2.574 -2.978 -0.381 1.00 85.81 118 LEU A O 1
ATOM 970 N N . GLN A 1 119 ? 4.670 -3.664 0.111 1.00 90.81 119 GLN A N 1
ATOM 971 C CA . GLN A 1 119 ? 4.972 -2.612 1.071 1.00 90.81 119 GLN A CA 1
ATOM 972 C C . GLN A 1 119 ? 4.876 -1.224 0.426 1.00 90.81 119 GLN A C 1
ATOM 974 O O . GLN A 1 119 ? 4.239 -0.345 0.996 1.00 90.81 119 GLN A O 1
ATOM 979 N N . LEU A 1 120 ? 5.413 -1.025 -0.786 1.00 90.56 120 LEU A N 1
ATOM 980 C CA . LEU A 1 120 ? 5.315 0.262 -1.491 1.00 90.56 120 LEU A CA 1
ATOM 981 C C . LEU A 1 120 ? 3.879 0.653 -1.844 1.00 90.56 120 LEU A C 1
ATOM 983 O O . LEU A 1 120 ? 3.493 1.807 -1.651 1.00 90.56 120 LEU A O 1
ATOM 987 N N . VAL A 1 121 ? 3.078 -0.284 -2.355 1.00 89.38 121 VAL A N 1
ATOM 988 C CA . VAL A 1 121 ? 1.669 0.003 -2.671 1.00 89.38 121 VAL A CA 1
ATOM 989 C C . VAL A 1 121 ? 0.889 0.354 -1.423 1.00 89.38 121 VAL A C 1
ATOM 991 O O . VAL A 1 121 ? 0.155 1.341 -1.423 1.00 89.38 121 VAL A O 1
ATOM 994 N N . ALA A 1 122 ? 1.071 -0.428 -0.363 1.00 91.94 122 ALA A N 1
ATOM 995 C CA . ALA A 1 122 ? 0.418 -0.177 0.905 1.00 91.94 122 ALA A CA 1
ATOM 996 C C . ALA A 1 122 ? 0.855 1.164 1.506 1.00 91.94 122 ALA A C 1
ATOM 998 O O . ALA A 1 122 ? 0.005 1.927 1.949 1.00 91.94 122 ALA A O 1
ATOM 999 N N . ALA A 1 123 ? 2.147 1.497 1.454 1.00 94.19 123 ALA A N 1
ATOM 1000 C CA . ALA A 1 123 ? 2.678 2.759 1.962 1.00 94.19 123 ALA A CA 1
ATOM 1001 C C . ALA A 1 123 ? 2.056 3.964 1.251 1.00 94.19 123 ALA A C 1
ATOM 1003 O O . ALA A 1 123 ? 1.571 4.885 1.909 1.00 94.19 123 ALA A O 1
ATOM 1004 N N . LYS A 1 124 ? 2.010 3.928 -0.086 1.00 93.94 124 LYS A N 1
ATOM 1005 C CA . LYS A 1 124 ? 1.384 4.978 -0.898 1.00 93.94 124 LYS A CA 1
ATOM 1006 C C . LYS A 1 124 ? -0.109 5.103 -0.630 1.00 93.94 124 LYS A C 1
ATOM 1008 O O . LYS A 1 124 ? -0.582 6.198 -0.351 1.00 93.94 124 LYS A O 1
ATOM 1013 N N . ALA A 1 125 ? -0.835 3.986 -0.645 1.00 92.94 125 ALA A N 1
ATOM 1014 C CA . ALA A 1 125 ? -2.267 3.988 -0.366 1.00 92.94 125 ALA A CA 1
ATOM 1015 C C . ALA A 1 125 ? -2.563 4.531 1.043 1.00 92.94 125 ALA A C 1
ATOM 1017 O O . ALA A 1 125 ? -3.434 5.378 1.197 1.00 92.94 125 ALA A O 1
ATOM 1018 N N . CYS A 1 126 ? -1.802 4.123 2.063 1.00 95.31 126 CYS A N 1
ATOM 1019 C CA . CYS A 1 126 ? -1.930 4.659 3.419 1.00 95.31 126 CYS A CA 1
ATOM 1020 C C . CYS A 1 126 ? -1.671 6.172 3.478 1.00 95.31 126 CYS A C 1
ATOM 1022 O O . CYS A 1 126 ? -2.377 6.877 4.199 1.00 95.31 126 CYS A O 1
ATOM 1024 N N . ALA A 1 127 ? -0.679 6.675 2.736 1.00 94.75 127 ALA A N 1
ATOM 1025 C CA . ALA A 1 127 ? -0.351 8.098 2.679 1.00 94.75 127 ALA A CA 1
ATOM 1026 C C . ALA A 1 127 ? -1.455 8.938 2.021 1.00 94.75 127 ALA A C 1
ATOM 1028 O O . ALA A 1 127 ? -1.819 9.994 2.549 1.00 94.75 127 ALA A O 1
ATOM 1029 N N . ASP A 1 128 ? -2.018 8.451 0.918 1.00 93.88 128 ASP A N 1
ATOM 1030 C CA . ASP A 1 128 ? -3.122 9.105 0.211 1.00 93.88 128 ASP A CA 1
ATOM 1031 C C . ASP A 1 128 ? -4.415 9.074 1.034 1.00 93.88 128 ASP A C 1
ATOM 1033 O O . ASP A 1 128 ? -5.119 10.078 1.124 1.00 93.88 128 ASP A O 1
ATOM 1037 N N . LEU A 1 129 ? -4.679 7.958 1.723 1.00 93.75 129 LEU A N 1
ATOM 1038 C CA . LEU A 1 129 ? -5.823 7.785 2.626 1.00 93.75 129 LEU A CA 1
ATOM 1039 C C . LEU A 1 129 ? -5.629 8.423 4.009 1.00 93.75 129 LEU A C 1
ATOM 1041 O O . LEU A 1 129 ? -6.495 8.278 4.874 1.00 93.75 129 LEU A O 1
ATOM 1045 N N . LYS A 1 130 ? -4.500 9.108 4.241 1.00 94.44 130 LYS A N 1
ATOM 1046 C CA . LYS A 1 130 ? -4.174 9.785 5.506 1.00 94.44 130 LYS A CA 1
ATOM 1047 C C . LYS A 1 130 ? -4.344 8.869 6.722 1.00 94.44 130 LYS A C 1
ATOM 1049 O O . LYS A 1 130 ? -5.023 9.213 7.685 1.00 94.44 130 LYS A O 1
ATOM 1054 N N . MET A 1 131 ? -3.735 7.685 6.671 1.00 94.50 131 MET A N 1
ATOM 1055 C CA . MET A 1 131 ? -3.784 6.678 7.735 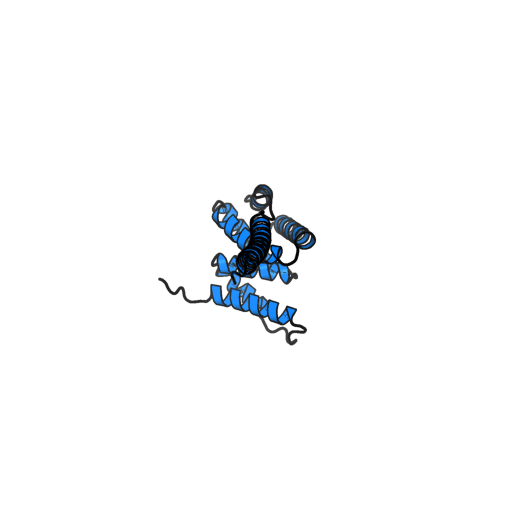1.00 94.50 131 MET A CA 1
ATOM 1056 C C . MET A 1 131 ? -2.620 6.851 8.729 1.00 94.50 131 MET A C 1
ATOM 1058 O O . MET A 1 131 ? -1.533 6.313 8.489 1.00 94.50 131 MET A O 1
ATOM 1062 N N . PRO A 1 132 ? -2.793 7.579 9.852 1.00 93.56 132 PRO A N 1
ATOM 1063 C CA . PRO A 1 132 ? -1.717 7.795 10.823 1.00 93.56 132 PRO A CA 1
ATOM 1064 C C . PRO A 1 132 ? -1.211 6.493 11.463 1.00 93.56 132 PRO A C 1
ATOM 1066 O O . PRO A 1 132 ? -0.063 6.425 11.895 1.00 93.56 132 PRO A O 1
ATOM 1069 N N . GLU A 1 133 ? -2.026 5.438 11.490 1.00 94.00 133 GLU A N 1
ATOM 1070 C CA . GLU A 1 133 ? -1.670 4.120 12.023 1.00 94.00 133 GLU A CA 1
ATOM 1071 C C . GLU A 1 133 ? -0.529 3.452 11.236 1.00 94.00 133 GLU A C 1
ATOM 1073 O O . GLU A 1 133 ? 0.163 2.586 11.768 1.00 94.00 133 GLU A O 1
ATOM 1078 N N . ALA A 1 134 ? -0.288 3.872 9.988 1.00 95.75 134 ALA A N 1
ATOM 1079 C CA . ALA A 1 134 ? 0.810 3.370 9.166 1.00 95.75 134 ALA A CA 1
ATOM 1080 C C . ALA A 1 134 ? 2.177 3.955 9.562 1.00 95.75 134 ALA A C 1
ATOM 1082 O O . ALA A 1 134 ? 3.204 3.342 9.284 1.00 95.75 134 ALA A O 1
ATOM 1083 N N . VAL A 1 135 ? 2.217 5.111 10.235 1.00 95.44 135 VAL A N 1
ATOM 1084 C CA . VAL A 1 135 ? 3.458 5.808 10.622 1.00 95.44 135 VAL A CA 1
ATOM 1085 C C . VAL A 1 135 ? 4.452 4.913 11.380 1.00 95.44 135 VAL A C 1
ATOM 1087 O O . VAL A 1 135 ? 5.611 4.857 10.960 1.00 95.44 135 VAL A O 1
ATOM 1090 N N . PRO A 1 136 ? 4.077 4.207 12.468 1.00 94.94 136 PRO A N 1
ATOM 1091 C CA . PRO A 1 136 ? 5.016 3.330 13.170 1.00 94.94 136 PRO A CA 1
ATOM 1092 C C . PRO A 1 136 ? 5.530 2.181 12.290 1.00 94.94 136 PRO A C 1
ATOM 1094 O O . PRO A 1 136 ? 6.698 1.819 12.397 1.00 94.94 136 PRO A O 1
ATOM 1097 N N . LEU A 1 137 ? 4.700 1.654 11.385 1.00 94.56 137 LEU A N 1
ATOM 1098 C CA . LEU A 1 137 ? 5.086 0.570 10.477 1.00 94.56 137 LEU A CA 1
ATOM 1099 C C . LEU A 1 137 ? 6.079 1.052 9.414 1.00 94.56 137 LEU A C 1
ATOM 1101 O O . LEU A 1 137 ? 7.092 0.404 9.177 1.00 94.56 137 LEU A O 1
ATOM 1105 N N . LEU A 1 138 ? 5.833 2.221 8.817 1.00 94.19 138 LEU A N 1
ATOM 1106 C CA . LEU A 1 138 ? 6.750 2.826 7.848 1.00 94.19 138 LEU A CA 1
ATOM 1107 C C . LEU A 1 138 ? 8.098 3.173 8.478 1.00 94.19 138 LEU A C 1
ATOM 1109 O O . LEU A 1 138 ? 9.132 2.981 7.846 1.00 94.19 138 LEU A O 1
ATOM 1113 N N . ARG A 1 139 ? 8.102 3.643 9.731 1.00 94.31 139 ARG A N 1
ATOM 1114 C CA . ARG A 1 139 ? 9.346 3.865 10.478 1.00 94.31 139 ARG A CA 1
ATOM 1115 C C . ARG A 1 139 ? 10.115 2.567 10.678 1.00 94.31 139 ARG A C 1
ATOM 1117 O O . ARG A 1 139 ? 11.301 2.562 10.387 1.00 94.31 139 ARG A O 1
ATOM 1124 N N . ALA A 1 140 ? 9.446 1.487 11.083 1.00 92.38 140 ALA A N 1
ATOM 1125 C CA . ALA A 1 140 ? 10.082 0.179 11.239 1.00 92.38 140 ALA A CA 1
ATOM 1126 C C . ALA A 1 140 ? 10.694 -0.337 9.922 1.00 92.38 140 ALA A C 1
ATOM 1128 O O . ALA A 1 140 ? 11.782 -0.896 9.931 1.00 92.38 140 ALA A O 1
ATOM 1129 N N . LEU A 1 141 ? 10.045 -0.097 8.776 1.00 90.69 141 LEU A N 1
ATOM 1130 C CA . LEU A 1 141 ? 10.593 -0.451 7.456 1.00 90.69 141 LEU A CA 1
ATOM 1131 C C . LEU A 1 141 ? 11.781 0.419 7.020 1.00 90.69 141 LEU A C 1
ATOM 1133 O O . LEU A 1 141 ? 12.579 -0.002 6.183 1.00 90.69 141 LEU A O 1
ATOM 1137 N N . LEU A 1 142 ? 11.868 1.643 7.541 1.00 90.25 142 LEU A N 1
ATOM 1138 C CA . LEU A 1 142 ? 12.944 2.593 7.261 1.00 90.25 142 LEU A CA 1
ATOM 1139 C C . LEU A 1 142 ? 14.092 2.515 8.264 1.00 90.25 142 LEU A C 1
ATOM 1141 O O . LEU A 1 142 ? 15.132 3.135 8.014 1.00 90.25 142 LEU A O 1
ATOM 1145 N N . GLU A 1 143 ? 13.929 1.771 9.364 1.00 86.62 143 GLU A N 1
ATOM 1146 C CA . GLU A 1 143 ? 15.004 1.563 10.324 1.00 86.62 143 GLU A CA 1
ATOM 1147 C C . GLU A 1 143 ? 16.264 1.097 9.586 1.00 86.62 143 GLU A C 1
ATOM 1149 O O . GLU A 1 143 ? 16.192 0.347 8.603 1.00 86.62 143 GLU A O 1
ATOM 1154 N N . PRO A 1 144 ? 17.437 1.617 9.974 1.00 62.91 144 PRO A N 1
ATOM 1155 C CA . PRO A 1 144 ? 18.671 1.267 9.315 1.00 62.91 144 PRO A CA 1
ATOM 1156 C C . PRO A 1 144 ? 18.963 -0.209 9.568 1.00 62.91 144 PRO A C 1
ATOM 1158 O O . PRO A 1 144 ? 19.588 -0.565 10.563 1.00 62.91 144 PRO A O 1
ATOM 1161 N N . ASP A 1 145 ? 18.591 -1.060 8.611 1.00 60.75 145 ASP A N 1
ATOM 1162 C CA . ASP A 1 145 ? 19.385 -2.247 8.340 1.00 60.75 145 ASP A CA 1
ATOM 1163 C C . ASP A 1 145 ? 20.824 -1.745 8.213 1.00 60.75 145 ASP A C 1
ATOM 1165 O O . ASP A 1 145 ? 21.111 -0.821 7.446 1.00 60.75 145 ASP A O 1
ATOM 1169 N N . THR A 1 146 ? 21.732 -2.306 9.004 1.00 52.09 146 THR A N 1
ATOM 1170 C CA . THR A 1 146 ? 23.150 -1.908 9.085 1.00 52.09 146 THR A CA 1
ATOM 1171 C C . THR A 1 146 ? 23.903 -2.060 7.757 1.00 52.09 146 THR A C 1
ATOM 1173 O O . THR A 1 146 ? 25.095 -1.767 7.676 1.00 52.09 146 THR A O 1
ATOM 1176 N N . SER A 1 147 ? 23.205 -2.488 6.705 1.00 57.66 147 SER A N 1
ATOM 1177 C CA . SER A 1 147 ? 23.691 -2.595 5.344 1.00 57.66 147 SER A CA 1
ATOM 1178 C C . SER A 1 147 ? 23.318 -1.344 4.534 1.00 57.66 147 SER A C 1
ATOM 1180 O O . SER A 1 147 ? 22.143 -0.967 4.472 1.00 57.66 147 SER A O 1
ATOM 1182 N N . PRO A 1 148 ? 24.294 -0.684 3.882 1.00 63.06 148 PRO A N 1
ATOM 1183 C CA . PRO A 1 148 ? 23.991 0.358 2.908 1.00 63.06 148 PRO A CA 1
ATOM 1184 C C . PRO A 1 148 ? 23.115 -0.213 1.776 1.00 63.06 148 PRO A C 1
ATOM 1186 O O . PRO A 1 148 ? 23.178 -1.418 1.518 1.00 63.06 148 PRO A O 1
ATOM 1189 N N . PRO A 1 149 ? 22.304 0.624 1.098 1.00 71.50 149 PRO A N 1
ATOM 1190 C CA . PRO A 1 149 ? 21.496 0.178 -0.036 1.00 71.50 149 PRO A CA 1
ATOM 1191 C C . PRO A 1 149 ? 22.394 -0.511 -1.070 1.00 71.50 149 PRO A C 1
ATOM 1193 O O . PRO A 1 149 ? 23.407 0.055 -1.486 1.00 71.50 149 PRO A O 1
ATOM 1196 N N . ALA A 1 150 ? 22.040 -1.739 -1.445 1.00 73.50 150 ALA A N 1
ATOM 1197 C CA . ALA A 1 150 ? 22.864 -2.578 -2.305 1.00 73.50 150 ALA A CA 1
ATOM 1198 C C . ALA A 1 150 ? 22.795 -2.129 -3.772 1.00 73.50 150 ALA A C 1
ATOM 1200 O O . ALA A 1 150 ? 23.752 -2.318 -4.524 1.00 73.50 150 ALA A O 1
ATOM 1201 N N . ASP A 1 151 ? 21.677 -1.517 -4.177 1.00 83.44 151 ASP A N 1
ATOM 1202 C CA . ASP A 1 151 ? 21.446 -1.054 -5.541 1.00 83.44 151 ASP A CA 1
ATOM 1203 C C . ASP A 1 151 ? 20.490 0.159 -5.632 1.00 83.44 151 ASP A C 1
ATOM 1205 O O . ASP A 1 151 ? 19.994 0.704 -4.643 1.00 83.44 151 ASP A O 1
ATOM 1209 N N . ALA A 1 152 ? 20.231 0.612 -6.864 1.00 81.25 152 ALA A N 1
ATOM 1210 C CA . ALA A 1 152 ? 19.312 1.716 -7.143 1.00 81.25 152 ALA A CA 1
ATOM 1211 C C . ALA A 1 152 ? 17.844 1.398 -6.792 1.00 81.25 152 ALA A C 1
ATOM 1213 O O . ALA A 1 152 ? 17.057 2.322 -6.570 1.00 81.25 152 ALA A O 1
ATOM 1214 N N . ALA A 1 153 ? 17.460 0.118 -6.747 1.00 78.56 153 ALA A N 1
ATOM 1215 C CA . ALA A 1 153 ? 16.116 -0.290 -6.362 1.00 78.56 153 ALA A CA 1
ATOM 1216 C C . ALA A 1 153 ? 15.911 -0.122 -4.849 1.00 78.56 153 ALA A C 1
ATOM 1218 O O . ALA A 1 153 ? 14.860 0.372 -4.446 1.00 78.56 153 ALA A O 1
ATOM 1219 N N . ASP A 1 154 ? 16.926 -0.421 -4.033 1.00 82.75 154 ASP A N 1
ATOM 1220 C CA . ASP A 1 154 ? 16.926 -0.163 -2.587 1.00 82.75 154 ASP A CA 1
ATOM 1221 C C . ASP A 1 154 ? 16.803 1.330 -2.267 1.00 82.75 154 ASP A C 1
ATOM 1223 O O . ASP A 1 154 ? 16.028 1.724 -1.392 1.00 82.75 154 ASP A O 1
ATOM 1227 N N . VAL A 1 155 ? 17.536 2.176 -3.000 1.00 86.38 155 VAL A N 1
ATOM 1228 C CA . VAL A 1 155 ? 17.457 3.637 -2.844 1.00 86.38 155 VAL A CA 1
ATOM 1229 C C . VAL A 1 155 ? 16.050 4.127 -3.170 1.00 86.38 155 VAL A C 1
ATOM 1231 O O . VAL A 1 155 ? 15.457 4.862 -2.383 1.00 86.38 155 VAL A O 1
ATOM 1234 N N . ARG A 1 156 ? 15.488 3.689 -4.303 1.00 86.38 156 ARG A N 1
ATOM 1235 C CA . ARG A 1 156 ? 14.135 4.080 -4.708 1.00 86.38 156 ARG A CA 1
ATOM 1236 C C . ARG A 1 156 ? 13.080 3.582 -3.721 1.00 86.38 156 ARG A C 1
ATOM 1238 O O . ARG A 1 156 ? 12.165 4.327 -3.393 1.00 86.38 156 ARG A O 1
ATOM 1245 N N . TYR A 1 157 ? 13.211 2.350 -3.237 1.00 88.31 157 TYR A N 1
ATOM 1246 C CA . TYR A 1 157 ? 12.319 1.783 -2.229 1.00 88.31 157 TYR A CA 1
ATOM 1247 C C . TYR A 1 157 ? 12.280 2.653 -0.967 1.00 88.31 157 TYR A C 1
ATOM 1249 O O . TYR A 1 157 ? 11.202 3.067 -0.541 1.00 88.31 157 TYR A O 1
ATOM 1257 N N . ARG A 1 158 ? 13.451 3.007 -0.421 1.00 90.88 158 ARG A N 1
ATOM 1258 C CA . ARG A 1 158 ? 13.547 3.900 0.743 1.00 90.88 158 ARG A CA 1
ATOM 1259 C C . ARG A 1 158 ? 12.955 5.279 0.474 1.00 90.88 158 ARG A C 1
ATOM 1261 O O . ARG A 1 158 ? 12.144 5.731 1.271 1.00 90.88 158 ARG A O 1
ATOM 1268 N N . GLN A 1 159 ? 13.293 5.910 -0.652 1.00 91.81 159 GLN A N 1
ATOM 1269 C CA . GLN A 1 159 ? 12.769 7.234 -1.015 1.00 91.81 159 GLN A CA 1
ATOM 1270 C C . GLN A 1 159 ? 11.236 7.267 -1.058 1.00 91.81 159 GLN A C 1
ATOM 1272 O O . GLN A 1 159 ? 10.618 8.211 -0.576 1.00 91.81 159 GLN A O 1
ATOM 1277 N N . GLU A 1 160 ? 10.611 6.230 -1.612 1.00 91.88 160 GLU A N 1
ATOM 1278 C CA . GLU A 1 160 ? 9.152 6.143 -1.710 1.00 91.88 160 GLU A CA 1
ATOM 1279 C C . GLU A 1 160 ? 8.501 5.926 -0.330 1.00 91.88 160 GLU A C 1
ATOM 1281 O O . GLU A 1 160 ? 7.469 6.533 -0.034 1.00 91.88 160 GLU A O 1
ATOM 1286 N N . LEU A 1 161 ? 9.114 5.121 0.548 1.00 93.44 161 LEU A N 1
ATOM 1287 C CA . LEU A 1 161 ? 8.666 4.979 1.939 1.00 93.44 161 LEU A CA 1
ATOM 1288 C C . LEU A 1 161 ? 8.835 6.278 2.739 1.00 93.44 161 LEU A C 1
ATOM 1290 O O . LEU A 1 161 ? 7.942 6.651 3.500 1.00 93.44 161 LEU A O 1
ATOM 1294 N N . GLU A 1 162 ? 9.956 6.980 2.563 1.00 94.38 162 GLU A N 1
ATOM 1295 C CA . GLU A 1 162 ? 10.219 8.281 3.185 1.00 94.38 162 GLU A CA 1
ATOM 1296 C C . GLU A 1 162 ? 9.203 9.324 2.722 1.00 94.38 162 GLU A C 1
ATOM 1298 O O . GLU A 1 162 ? 8.666 10.065 3.542 1.00 94.38 162 GLU A O 1
ATOM 1303 N N . GLN A 1 163 ? 8.880 9.352 1.428 1.00 94.69 163 GLN A N 1
ATOM 1304 C CA . GLN A 1 163 ? 7.867 10.243 0.874 1.00 94.69 163 GLN A CA 1
ATOM 1305 C C . GLN A 1 163 ? 6.469 9.936 1.430 1.00 94.69 163 GLN A C 1
ATOM 1307 O O . GLN A 1 163 ? 5.734 10.860 1.795 1.00 94.69 163 GLN A O 1
ATOM 1312 N N . ALA A 1 164 ? 6.096 8.658 1.528 1.00 94.19 164 ALA A N 1
ATOM 1313 C CA . ALA A 1 164 ? 4.837 8.242 2.143 1.00 94.19 164 ALA A CA 1
ATOM 1314 C C . ALA A 1 164 ? 4.772 8.654 3.625 1.00 94.19 164 ALA A C 1
ATOM 1316 O O . ALA A 1 164 ? 3.778 9.230 4.069 1.00 94.19 164 ALA A O 1
ATOM 1317 N N . LEU A 1 165 ? 5.858 8.441 4.375 1.00 94.88 165 LEU A N 1
ATOM 1318 C CA . LEU A 1 165 ? 5.967 8.856 5.771 1.00 94.88 165 LEU A CA 1
ATOM 1319 C C . LEU A 1 165 ? 5.863 10.379 5.911 1.00 94.88 165 LEU A C 1
ATOM 1321 O O . LEU A 1 165 ? 5.071 10.861 6.717 1.00 94.88 165 LEU A O 1
ATOM 1325 N N . ALA A 1 166 ? 6.597 11.135 5.093 1.00 94.50 166 ALA A N 1
ATOM 1326 C CA . ALA A 1 166 ? 6.560 12.593 5.085 1.00 94.50 166 ALA A CA 1
ATOM 1327 C C . ALA A 1 166 ? 5.143 13.116 4.814 1.00 94.50 166 ALA A C 1
ATOM 1329 O O . ALA A 1 166 ? 4.693 14.040 5.484 1.00 94.50 166 ALA A O 1
ATOM 1330 N N . THR A 1 167 ? 4.414 12.480 3.894 1.00 94.44 167 THR A N 1
ATOM 1331 C CA . THR A 1 167 ? 3.021 12.817 3.555 1.00 94.44 167 THR A CA 1
ATOM 1332 C C . THR A 1 167 ? 2.052 12.597 4.721 1.00 94.44 167 THR A C 1
ATOM 1334 O O . THR A 1 167 ? 1.060 13.320 4.831 1.00 94.44 167 THR A O 1
ATOM 1337 N N . LEU A 1 168 ? 2.329 11.618 5.588 1.00 92.94 168 LEU A N 1
ATOM 1338 C CA . LEU A 1 168 ? 1.538 11.313 6.786 1.00 92.94 168 LEU A CA 1
ATOM 1339 C C . LEU A 1 168 ? 1.916 12.168 7.998 1.00 92.94 168 LEU A C 1
ATOM 1341 O O . LEU A 1 168 ? 1.080 12.395 8.867 1.00 92.94 168 LEU A O 1
ATOM 1345 N N . THR A 1 169 ? 3.170 12.614 8.083 1.00 91.50 169 THR A N 1
ATOM 1346 C CA . THR A 1 169 ? 3.666 13.426 9.206 1.00 91.50 169 THR A CA 1
ATOM 1347 C C . THR A 1 169 ? 3.674 14.923 8.923 1.00 91.50 169 THR A C 1
ATOM 1349 O O . THR A 1 169 ? 3.956 15.705 9.830 1.00 91.50 169 THR A O 1
ATOM 1352 N N . ALA A 1 170 ? 3.415 15.332 7.678 1.00 87.81 170 ALA A N 1
ATOM 1353 C CA . ALA A 1 170 ? 3.294 16.735 7.323 1.00 87.81 170 ALA A CA 1
ATOM 1354 C C . ALA A 1 170 ? 2.176 17.368 8.168 1.00 87.81 170 ALA A C 1
ATOM 1356 O O . ALA A 1 170 ? 1.079 16.810 8.227 1.00 87.81 170 ALA A O 1
ATOM 1357 N N . PRO A 1 171 ? 2.431 18.507 8.837 1.00 71.12 171 PRO A N 1
ATOM 1358 C CA . PRO A 1 171 ? 1.373 19.222 9.530 1.00 71.12 171 PRO A CA 1
ATOM 1359 C C . PRO A 1 171 ? 0.309 19.605 8.499 1.00 71.12 171 PRO A C 1
ATOM 1361 O O . PRO A 1 171 ? 0.646 20.196 7.471 1.00 71.12 171 PRO A O 1
ATOM 1364 N N . ASP A 1 172 ? -0.951 19.243 8.755 1.00 62.59 172 ASP A N 1
ATOM 1365 C CA . ASP A 1 172 ? -2.083 19.651 7.922 1.00 62.59 172 ASP A CA 1
ATOM 1366 C C . ASP A 1 172 ? -2.036 21.176 7.774 1.00 62.59 172 ASP A C 1
ATOM 1368 O O . ASP A 1 172 ? -2.363 21.911 8.703 1.00 62.59 172 ASP A O 1
ATOM 1372 N N . ALA A 1 173 ? -1.609 21.674 6.613 1.00 48.94 173 ALA A N 1
ATOM 1373 C CA . ALA A 1 173 ? -1.434 23.107 6.378 1.00 48.94 173 ALA A CA 1
ATOM 1374 C C . ALA A 1 173 ? -2.771 23.878 6.288 1.00 48.94 173 ALA A C 1
ATOM 1376 O O . ALA A 1 173 ? -2.770 25.040 5.904 1.00 48.94 173 ALA A O 1
ATOM 1377 N N . ASN A 1 174 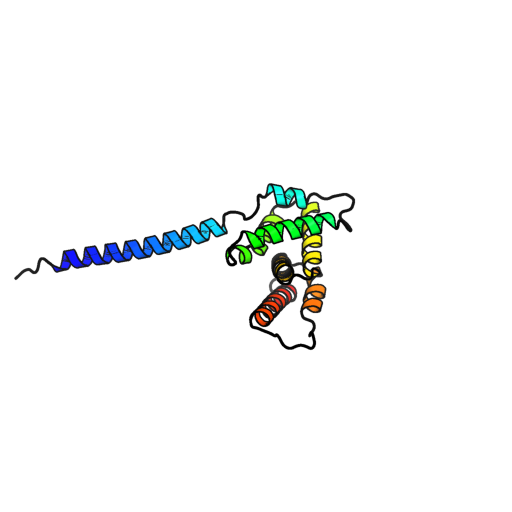? -3.898 23.241 6.624 1.00 45.88 174 ASN A N 1
ATOM 1378 C CA . ASN A 1 174 ? -5.252 23.794 6.592 1.00 45.88 174 ASN A CA 1
ATOM 1379 C C . ASN A 1 174 ? -6.121 23.185 7.711 1.00 45.88 174 ASN A C 1
ATOM 1381 O O . ASN A 1 174 ? -7.049 22.419 7.443 1.00 45.88 174 ASN A O 1
ATOM 1385 N N . ARG A 1 175 ? -5.834 23.532 8.968 1.00 42.47 175 ARG A N 1
ATOM 1386 C CA . ARG A 1 175 ? -6.843 23.530 10.037 1.00 42.47 175 ARG A CA 1
ATOM 1387 C C . ARG A 1 175 ? -7.082 24.950 10.513 1.00 42.47 175 ARG A C 1
ATOM 1389 O O . ARG A 1 175 ? -6.076 25.670 10.689 1.00 42.47 175 ARG A O 1
#

Mean predicted aligned error: 13.48 Å

Radius of gyration: 22.99 Å; Cα contacts (8 Å, |Δi|>4): 105; chains: 1; bounding box: 43×50×76 Å

Foldseek 3Di:
DDDPPPVVVVVVVVVVVVVVVVVVVVVVVVVVVLLPPQLDDLVLLLVLLDQDPPLVDPVVSLVSVVVSVVVSVVVDDPVSLVCLLVSLLVSLVVDDPSSVVSSLVSLLVLLVDPDLSSVLSSLSNCLVVLPLVNLVSLVVVLPDPVDDQPDPVSVVSNVSSVVSNCSNPPDPPPD

pLDDT: mean 72.4, std 16.4, range [42.22, 95.75]

Secondary structure (DSSP, 8-state):
---TTHHHHHHHHHHHHHHHHHHHHHHHHHHHHHHHS-SS-HHHHHHHTSPPTTTTS-HHHHHHHHHHHHHHHHHS-HHHHTTHHHHHHHHHTTS-HHHHHHHHHHHHHHHTSS-HHHHHHHHHHHHHTT-GGGHHHHHHHHS--SSPP-SHHHHHHHHHHHHHHHHHHS--S--

Nearest PDB structures (foldseek):
  6igx-assembly1_B  TM=4.613E-01  e=4.225E-01  Homo sapiens
  7abh-assembly1_u  TM=3.065E-01  e=1.894E+00  Homo sapiens
  8e0m-assembly3_I  TM=2.123E-01  e=2.865E+00  synthetic construct
  6cri-assembly1_B  TM=2.882E-01  e=8.062E+00  Homo sapiens

Sequence (175 aa):
MNLPGLERAGGLLLILFGSRVWAKWRTARRERTALTTPLFDAVLLETVFVPRPQDGDDPDLLAEMRDTFRHLNRRAYAEEFWGLHTQLVALYEKLAEPQCATMRRALLRLLLVNDRWLQLVAAKACADLKMPEAVPLLRALLEPDTSPPADAADVRYRQELEQALATLTAPDANR